Protein AF-A0A2Z3I239-F1 (afdb_monomer)

Secondary structure (DSSP, 8-state):
-HHHHHHHHHH-HHHHHHHHHHHHTTHHHHS-HHHHHHHHHHHHHHHHHHHHHHHHHH--HHHHHHHHHHHHHHHHHHHHHHHT-TTHHHHHHHHHHHHHHHHHHT---S--TTHHHHHHHHHHHHHHHHHHHHH--

Sequence (137 aa):
MISRLAAGLTRHPAMAGAVLSLLSLPVHLWLPEALSVQFAAVILGLVAGIYAGFALLDGRPRILAVEGLAALAFVVLALAGLAWSPWLIPAAYVLHGVWDLLHHRQISTKTPTWYPPMCAVYDWVFAAGLCALWMVR

Nearest PDB structures (foldseek):
  7m5t-assembly1_A  TM=5.442E-01  e=9.131E+00  synthetic construct
  7ew3-assembly1_R  TM=2.345E-01  e=1.238E+00  Homo sapiens
  7o40-assembly1_A  TM=3.273E-01  e=9.131E+00  Synechocystis sp. PCC 6803 substr. Kazusa
  7fiy-assembly1_R  TM=2.274E-01  e=5.271E+00  Homo sapiens

pLDDT: mean 92.74, std 8.38, range [62.53, 98.62]

Solvent-accessible surface area (backbone atoms only — not comparable to full-atom values): 6946 Å² total; per-residue (Å²): 110,71,69,59,52,53,56,47,36,60,74,39,19,46,59,52,12,44,52,52,25,65,65,53,53,61,57,46,77,79,38,58,68,71,56,33,51,51,51,53,29,50,52,51,38,56,59,36,45,49,52,32,52,33,19,63,75,54,64,47,68,69,50,34,52,53,30,42,52,51,25,50,50,47,38,51,36,24,51,47,12,74,75,76,40,62,68,40,35,39,51,43,29,42,53,46,23,52,51,23,50,40,43,74,74,74,48,91,61,76,59,62,86,35,49,36,55,12,48,22,35,20,24,44,53,33,21,53,49,51,51,58,57,62,73,77,106

Organism: NCBI:txid2201350

Mean predicted aligned error: 3.82 Å

Foldseek 3Di:
DVVVVLVVLVVCLLVLLLVVLVVPLVVLVPDDPLVSLVVLLVVQLVLLVVQCVLLVVQVDVVSNVVSVVSSVVSNVLSVCCNVPNSLSSLVSLQVVLVVLVCCQPPDDTPDDNSHSSNSSSNSNSNSVSVVVVVVVD

InterPro domains:
  IPR046052 Protein of unknown function DUF6010 [PF19473] (17-128)

Radius of gyration: 15.14 Å; Cα contacts (8 Å, |Δi|>4): 145; chains: 1; bounding box: 33×36×44 Å

Structure (mmCIF, N/CA/C/O backbone):
data_AF-A0A2Z3I239-F1
#
_entry.id   AF-A0A2Z3I239-F1
#
loop_
_atom_site.group_PDB
_atom_site.id
_atom_site.type_symbol
_atom_site.label_atom_id
_atom_site.label_alt_id
_atom_site.label_comp_id
_atom_site.label_asym_id
_atom_site.label_entity_id
_atom_site.label_seq_id
_atom_site.pdbx_PDB_ins_code
_atom_site.Cartn_x
_atom_site.Cartn_y
_atom_site.Cartn_z
_atom_site.occupancy
_atom_site.B_iso_or_equiv
_atom_site.auth_seq_id
_atom_site.auth_comp_id
_atom_site.auth_asym_id
_atom_site.auth_atom_id
_atom_site.pdbx_PDB_model_num
ATOM 1 N N . MET A 1 1 ? -8.912 24.040 8.411 1.00 62.53 1 MET A N 1
ATOM 2 C CA . MET A 1 1 ? -8.404 23.404 7.173 1.00 62.53 1 MET A CA 1
ATOM 3 C C . MET A 1 1 ? -8.560 21.883 7.217 1.00 62.53 1 MET A C 1
ATOM 5 O O . MET A 1 1 ? -9.296 21.354 6.396 1.00 62.53 1 MET A O 1
ATOM 9 N N . ILE A 1 2 ? -7.989 21.201 8.221 1.00 65.19 2 ILE A N 1
ATOM 10 C CA . ILE A 1 2 ? -8.063 19.733 8.401 1.00 65.19 2 ILE A CA 1
ATOM 11 C C . ILE A 1 2 ? -9.510 19.203 8.469 1.00 65.19 2 ILE A C 1
ATOM 13 O O . ILE A 1 2 ? -9.839 18.218 7.819 1.00 65.19 2 ILE A O 1
ATOM 17 N N . SER A 1 3 ? -10.411 19.901 9.167 1.00 67.06 3 SER A N 1
ATOM 18 C CA . SER A 1 3 ? -11.826 19.508 9.281 1.00 67.06 3 SER A CA 1
ATOM 19 C C . SER A 1 3 ? -12.599 19.538 7.955 1.00 67.06 3 SER A C 1
ATOM 21 O O . SER A 1 3 ? -13.487 18.718 7.745 1.00 67.06 3 SER A O 1
ATOM 23 N N . ARG A 1 4 ? -12.254 20.452 7.037 1.00 73.44 4 ARG A N 1
ATOM 24 C CA . ARG A 1 4 ? -12.884 20.537 5.707 1.00 73.44 4 ARG A CA 1
ATOM 25 C C . ARG A 1 4 ? -12.375 19.444 4.768 1.00 73.44 4 ARG A C 1
ATOM 27 O O . ARG A 1 4 ? -13.172 18.877 4.031 1.00 73.44 4 ARG A O 1
ATOM 34 N N . LEU A 1 5 ? -11.081 19.123 4.838 1.00 71.44 5 LEU A N 1
ATOM 35 C CA . LEU A 1 5 ? -10.486 17.989 4.122 1.00 71.44 5 LEU A CA 1
ATOM 36 C C . LEU A 1 5 ? -11.109 16.665 4.574 1.00 71.44 5 LEU A C 1
ATOM 38 O O . LEU A 1 5 ? -11.588 15.903 3.741 1.00 71.44 5 LEU A O 1
ATOM 42 N N . ALA A 1 6 ? -11.203 16.442 5.888 1.00 68.19 6 ALA A N 1
ATOM 43 C CA . ALA A 1 6 ? -11.863 15.263 6.443 1.00 68.19 6 ALA A CA 1
ATOM 44 C C . ALA A 1 6 ? -13.336 15.164 6.006 1.00 68.19 6 ALA A C 1
ATOM 46 O O . ALA A 1 6 ? -13.788 14.088 5.633 1.00 68.19 6 ALA A O 1
ATOM 47 N N . ALA A 1 7 ? -14.067 16.285 5.977 1.00 71.56 7 ALA A N 1
ATOM 48 C CA . ALA A 1 7 ? -15.451 16.323 5.503 1.00 71.56 7 ALA A CA 1
ATOM 49 C C . ALA A 1 7 ? -15.604 16.048 3.993 1.00 71.56 7 ALA A C 1
ATOM 51 O O . ALA A 1 7 ? -16.651 15.575 3.561 1.00 71.56 7 ALA A O 1
ATOM 52 N N . GLY A 1 8 ? -14.593 16.360 3.176 1.00 74.62 8 GLY A N 1
ATOM 53 C CA . GLY A 1 8 ? -14.569 15.998 1.756 1.00 74.62 8 GLY A CA 1
ATOM 54 C C . GLY A 1 8 ? -14.294 14.507 1.550 1.00 74.62 8 GLY A C 1
ATOM 55 O O . GLY A 1 8 ? -15.013 13.845 0.802 1.00 74.62 8 GLY A O 1
ATOM 56 N N . LEU A 1 9 ? -13.308 13.969 2.275 1.00 78.75 9 LEU A N 1
ATOM 57 C CA . LEU A 1 9 ? -12.940 12.549 2.239 1.00 78.75 9 LEU A CA 1
ATOM 58 C C . LEU A 1 9 ? -14.077 11.642 2.710 1.00 78.75 9 LEU A C 1
ATOM 60 O O . LEU A 1 9 ? -14.286 10.583 2.133 1.00 78.75 9 LEU A O 1
ATOM 64 N N . THR A 1 10 ? -14.854 12.058 3.711 1.00 79.06 10 THR A N 1
ATOM 65 C CA . THR A 1 10 ? -16.027 11.290 4.153 1.00 79.06 10 THR A CA 1
ATOM 66 C C . THR A 1 10 ? -17.149 11.259 3.127 1.00 79.06 10 THR A C 1
ATOM 68 O O . THR A 1 10 ? -17.864 10.264 3.057 1.00 79.06 10 THR A O 1
ATOM 71 N N . ARG A 1 11 ? -17.312 12.314 2.320 1.00 86.50 11 ARG A N 1
ATOM 72 C CA . ARG A 1 11 ? -18.352 12.365 1.281 1.00 86.50 11 ARG A CA 1
ATOM 73 C C . ARG A 1 11 ? -17.975 11.561 0.041 1.00 86.50 11 ARG A C 1
ATOM 75 O O . ARG A 1 11 ? -18.847 10.934 -0.551 1.00 86.50 11 ARG A O 1
ATOM 82 N N . HIS A 1 12 ? -16.699 11.573 -0.347 1.00 90.75 12 HIS A N 1
ATOM 83 C CA . HIS A 1 12 ? -16.230 10.928 -1.577 1.00 90.75 12 HIS A CA 1
ATOM 84 C C . HIS A 1 12 ? -14.909 10.157 -1.386 1.00 90.75 12 HIS A C 1
ATOM 86 O O . HIS A 1 12 ? -13.921 10.463 -2.060 1.00 90.75 12 HIS A O 1
ATOM 92 N N . PRO A 1 13 ? -14.868 9.138 -0.506 1.00 92.50 13 PRO A N 1
ATOM 93 C CA . PRO A 1 13 ? -13.629 8.422 -0.198 1.00 92.50 13 PRO A CA 1
ATOM 94 C C . PRO A 1 13 ? -13.060 7.700 -1.425 1.00 92.50 13 PRO A C 1
ATOM 96 O O . PRO A 1 13 ? -11.870 7.807 -1.706 1.00 92.50 13 PRO A O 1
ATOM 99 N N . ALA A 1 14 ? -13.920 7.052 -2.217 1.00 93.62 14 ALA A N 1
ATOM 100 C CA . ALA A 1 14 ? -13.519 6.358 -3.439 1.00 93.62 14 ALA A CA 1
ATOM 101 C C . ALA A 1 14 ? -12.888 7.305 -4.475 1.00 93.62 14 ALA A C 1
ATOM 103 O O . ALA A 1 14 ? -11.836 7.010 -5.036 1.00 93.62 14 ALA A O 1
ATOM 104 N N . MET A 1 15 ? -13.496 8.476 -4.700 1.00 94.25 15 MET A N 1
ATOM 105 C CA . MET A 1 15 ? -12.961 9.469 -5.638 1.00 94.25 15 MET A CA 1
ATOM 106 C C . MET A 1 15 ? -11.599 9.990 -5.178 1.00 94.25 15 MET A C 1
ATOM 108 O O . MET A 1 15 ? -10.706 10.167 -5.999 1.00 94.25 15 MET A O 1
ATOM 112 N N . ALA A 1 16 ? -11.418 10.197 -3.871 1.00 94.81 16 ALA A N 1
ATOM 113 C CA . ALA A 1 16 ? -10.127 10.591 -3.327 1.00 94.81 16 ALA A CA 1
ATOM 114 C C . ALA A 1 16 ? -9.049 9.525 -3.581 1.00 94.81 16 ALA A C 1
ATOM 116 O O . ALA A 1 16 ? -7.959 9.876 -4.020 1.00 94.81 16 ALA A O 1
ATOM 117 N N . GLY A 1 17 ? -9.365 8.239 -3.389 1.00 96.12 17 GLY A N 1
ATOM 118 C CA . GLY A 1 17 ? -8.441 7.134 -3.678 1.00 96.12 17 GLY A CA 1
ATOM 119 C C . GLY A 1 17 ? -8.059 7.057 -5.159 1.00 96.12 17 GLY A C 1
ATOM 120 O O . GLY A 1 17 ? -6.882 6.943 -5.504 1.00 96.12 17 GLY A O 1
ATOM 121 N N . ALA A 1 18 ? -9.040 7.222 -6.051 1.00 96.88 18 ALA A N 1
ATOM 122 C CA . ALA A 1 18 ? -8.802 7.279 -7.492 1.00 96.88 18 ALA A CA 1
ATOM 123 C C . ALA A 1 18 ? -7.918 8.477 -7.882 1.00 96.88 18 ALA A C 1
ATOM 125 O O . ALA A 1 18 ? -6.955 8.323 -8.624 1.00 96.88 18 ALA A O 1
ATOM 126 N N . VAL A 1 19 ? -8.189 9.671 -7.349 1.00 96.56 19 VAL A N 1
ATOM 127 C CA . VAL A 1 19 ? -7.361 10.857 -7.621 1.00 96.56 19 VAL A CA 1
ATOM 128 C C . VAL A 1 19 ? -5.936 10.656 -7.105 1.00 96.56 19 VAL A C 1
ATOM 130 O O . VAL A 1 19 ? -4.989 10.915 -7.838 1.00 96.56 19 VAL A O 1
ATOM 133 N N . LEU A 1 20 ? -5.761 10.160 -5.878 1.00 95.25 20 LEU A N 1
ATOM 134 C CA . LEU A 1 20 ? -4.436 9.937 -5.296 1.00 95.25 20 LEU A CA 1
ATOM 135 C C . LEU A 1 20 ? -3.615 8.919 -6.095 1.00 95.25 20 LEU A C 1
ATOM 137 O O . LEU A 1 20 ? -2.442 9.172 -6.358 1.00 95.25 20 LEU A O 1
ATOM 141 N N . SER A 1 21 ? -4.224 7.811 -6.521 1.00 96.69 21 SER A N 1
ATOM 142 C CA . SER A 1 21 ? -3.542 6.791 -7.331 1.00 96.69 21 SER A CA 1
ATOM 143 C C . SER A 1 21 ? -3.150 7.326 -8.709 1.00 96.69 21 SER A C 1
ATOM 145 O O . SER A 1 21 ? -2.013 7.141 -9.143 1.00 96.69 21 SER A O 1
ATOM 147 N N . LEU A 1 22 ? -4.040 8.070 -9.371 1.00 95.88 22 LEU A N 1
ATOM 148 C CA . LEU A 1 22 ? -3.751 8.715 -10.656 1.00 95.88 22 LEU A CA 1
ATOM 149 C C . LEU A 1 22 ? -2.679 9.806 -10.551 1.00 95.88 22 LEU A C 1
ATOM 151 O O . LEU A 1 22 ? -1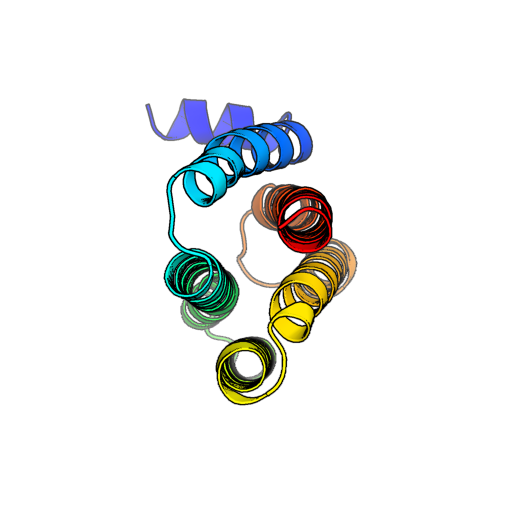.969 10.048 -11.523 1.00 95.88 22 LEU A O 1
ATOM 155 N N . LEU A 1 23 ? -2.538 10.453 -9.393 1.00 95.31 23 LEU A N 1
ATOM 156 C CA . LEU A 1 23 ? -1.468 11.419 -9.145 1.00 95.31 23 LEU A CA 1
ATOM 157 C C . LEU A 1 23 ? -0.122 10.744 -8.852 1.00 95.31 23 LEU A C 1
ATOM 159 O O . LEU A 1 23 ? 0.914 11.301 -9.211 1.00 95.31 23 LEU A O 1
ATOM 163 N N . SER A 1 24 ? -0.109 9.563 -8.223 1.00 94.50 24 SER A N 1
ATOM 164 C CA . SER A 1 24 ? 1.136 8.848 -7.913 1.00 94.50 24 SER A CA 1
ATOM 165 C C . S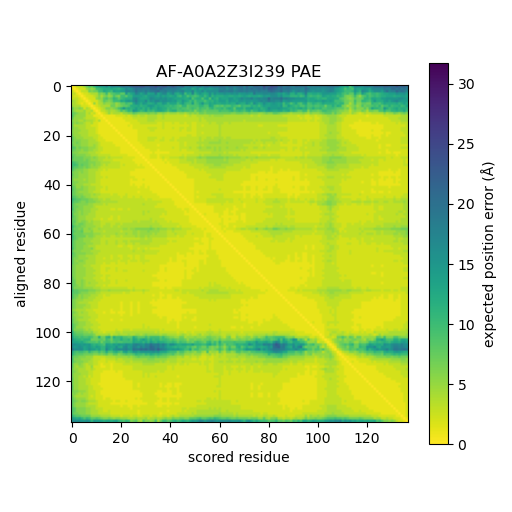ER A 1 24 ? 1.674 8.017 -9.080 1.00 94.50 24 SER A C 1
ATOM 167 O O . SER A 1 24 ? 2.889 7.910 -9.231 1.00 94.50 24 SER A O 1
ATOM 169 N N . LEU A 1 25 ? 0.811 7.458 -9.936 1.00 96.75 25 LEU A N 1
ATOM 170 C CA . LEU A 1 25 ? 1.220 6.605 -11.064 1.00 96.75 25 LEU A CA 1
ATOM 171 C C . LEU A 1 25 ? 2.223 7.256 -12.040 1.00 96.75 25 LEU A C 1
ATOM 173 O O . LEU A 1 25 ? 3.192 6.585 -12.400 1.00 96.75 25 LEU A O 1
ATOM 177 N N . PRO A 1 26 ? 2.076 8.534 -12.455 1.00 96.69 26 PRO A N 1
ATOM 178 C CA . PRO A 1 26 ? 2.999 9.166 -13.397 1.00 96.69 26 PRO A CA 1
ATOM 179 C C . PRO A 1 26 ? 4.456 9.183 -12.934 1.00 96.69 26 PRO A C 1
ATOM 181 O O . PRO A 1 26 ? 5.347 9.166 -13.776 1.00 96.69 26 PRO A O 1
ATOM 184 N N . VAL A 1 27 ? 4.718 9.137 -11.620 1.00 96.56 27 VAL A N 1
ATOM 185 C CA . VAL A 1 27 ? 6.085 9.048 -11.077 1.00 96.56 27 VAL A CA 1
ATOM 186 C C . VAL A 1 27 ? 6.843 7.865 -11.685 1.00 96.56 27 VAL A C 1
ATOM 188 O O . VAL A 1 27 ? 8.013 7.996 -12.042 1.00 96.56 27 VAL A O 1
ATOM 191 N N . HIS A 1 28 ? 6.166 6.735 -11.902 1.00 97.50 28 HIS A N 1
ATOM 192 C CA . HIS A 1 28 ? 6.769 5.535 -12.477 1.00 97.50 28 HIS A CA 1
ATOM 193 C C . HIS A 1 28 ? 7.236 5.733 -13.925 1.00 97.50 28 HIS A C 1
ATOM 195 O O . HIS A 1 28 ? 8.179 5.065 -14.345 1.00 97.50 28 HIS A O 1
ATOM 201 N N . LEU A 1 29 ? 6.661 6.685 -14.674 1.00 96.00 29 LEU A N 1
ATOM 202 C CA . LEU A 1 29 ? 7.075 6.992 -16.047 1.00 96.00 29 LEU A CA 1
ATOM 203 C C . LEU A 1 29 ? 8.482 7.595 -16.123 1.00 96.00 29 LEU A C 1
ATOM 205 O O . LEU A 1 29 ? 9.171 7.393 -17.120 1.00 96.00 29 LEU A O 1
ATOM 209 N N . TRP A 1 30 ? 8.931 8.273 -15.068 1.00 96.44 30 TRP A N 1
ATOM 210 C CA . TRP A 1 30 ? 10.251 8.911 -15.019 1.00 96.44 30 TRP A CA 1
ATOM 211 C C . TRP A 1 30 ? 11.294 8.102 -14.248 1.00 96.44 30 TRP A C 1
ATOM 213 O O . TRP A 1 30 ? 12.478 8.432 -14.285 1.00 96.44 30 TRP A O 1
ATOM 223 N N . LEU A 1 31 ? 10.876 7.040 -13.557 1.00 96.75 31 LEU A N 1
ATOM 224 C CA . LEU A 1 31 ? 11.784 6.167 -12.824 1.00 96.75 31 LEU A CA 1
ATOM 225 C C . LEU A 1 31 ? 12.336 5.051 -13.726 1.00 96.75 31 LEU A C 1
ATOM 227 O O . LEU A 1 31 ? 11.556 4.415 -14.449 1.00 96.75 31 LEU A O 1
ATOM 231 N N . PRO A 1 32 ? 13.645 4.738 -13.620 1.00 96.75 32 PRO A N 1
ATOM 232 C CA . PRO A 1 32 ? 14.186 3.454 -14.052 1.00 96.75 32 PRO A CA 1
ATOM 233 C C . PRO A 1 32 ? 13.377 2.301 -13.455 1.00 96.75 32 PRO A C 1
ATOM 235 O O . PRO A 1 32 ? 12.888 2.408 -12.329 1.00 96.75 32 PRO A O 1
ATOM 238 N N . GLU A 1 33 ? 13.262 1.190 -14.179 1.00 95.06 33 GLU A N 1
ATOM 239 C CA . GLU A 1 33 ? 12.404 0.061 -13.795 1.00 95.06 33 GLU A CA 1
ATOM 240 C C . GLU A 1 33 ? 12.662 -0.418 -12.359 1.00 95.06 33 GLU A C 1
ATOM 242 O O . GLU A 1 33 ? 11.736 -0.466 -11.549 1.00 95.06 33 GLU A O 1
ATOM 247 N N . ALA A 1 34 ? 13.929 -0.641 -11.997 1.00 96.44 34 ALA A N 1
ATOM 248 C CA . ALA A 1 34 ? 14.310 -1.062 -10.650 1.00 96.44 34 ALA A CA 1
ATOM 249 C C . ALA A 1 34 ? 13.845 -0.078 -9.558 1.00 96.44 34 ALA A C 1
ATOM 251 O O . ALA A 1 34 ? 13.339 -0.503 -8.520 1.00 96.44 34 ALA A O 1
ATOM 252 N N . LEU A 1 35 ? 13.959 1.235 -9.795 1.00 97.94 35 LEU A N 1
ATOM 253 C CA . LEU A 1 35 ? 13.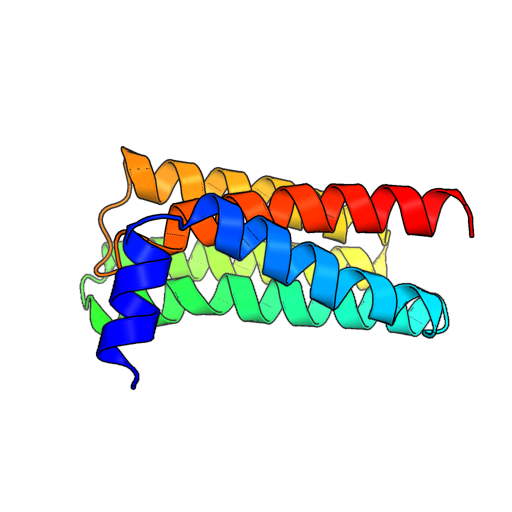489 2.254 -8.850 1.00 97.94 35 LEU A CA 1
ATOM 254 C C . LEU A 1 35 ? 11.962 2.341 -8.812 1.00 97.94 35 LEU A C 1
ATOM 256 O O . LEU A 1 35 ? 11.401 2.573 -7.749 1.00 97.94 35 LEU A O 1
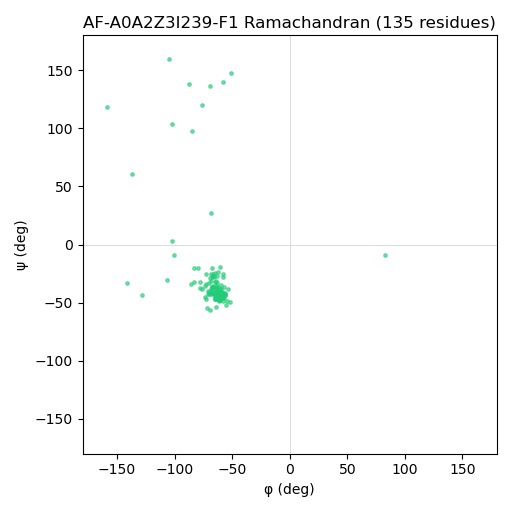ATOM 260 N N . SER A 1 36 ? 11.279 2.118 -9.937 1.00 98.12 36 SER A N 1
ATOM 261 C CA . SER A 1 36 ? 9.815 2.033 -9.992 1.00 98.12 36 SER A CA 1
ATOM 262 C C . SER A 1 36 ? 9.288 0.880 -9.125 1.00 98.12 36 SER A C 1
ATOM 264 O O . SER A 1 36 ? 8.348 1.073 -8.353 1.00 98.12 36 SER A O 1
ATOM 266 N N . VAL A 1 37 ? 9.914 -0.298 -9.209 1.00 98.38 37 VAL A N 1
ATOM 267 C CA . VAL A 1 37 ? 9.566 -1.468 -8.385 1.00 98.38 37 VAL A CA 1
ATOM 268 C C . VAL A 1 37 ? 9.848 -1.189 -6.903 1.00 98.38 37 VAL A C 1
ATOM 270 O O . VAL A 1 37 ? 8.978 -1.405 -6.059 1.00 98.38 37 VAL A O 1
ATOM 273 N N . GLN A 1 38 ? 11.024 -0.642 -6.575 1.00 98.44 38 GLN A N 1
ATOM 274 C CA . GLN A 1 38 ? 11.380 -0.268 -5.198 1.00 98.44 38 GLN A CA 1
ATOM 275 C C . GLN A 1 38 ? 10.425 0.772 -4.610 1.00 98.44 38 GLN A C 1
ATOM 277 O O . GLN A 1 38 ? 9.984 0.629 -3.471 1.00 98.44 38 GLN A O 1
ATOM 282 N N . PHE A 1 39 ? 10.065 1.791 -5.390 1.00 98.00 39 PHE A N 1
ATOM 283 C CA . PHE A 1 39 ? 9.124 2.823 -4.974 1.00 98.00 39 PHE A CA 1
ATOM 284 C C . PHE A 1 39 ? 7.756 2.221 -4.635 1.00 98.00 39 PHE A C 1
ATOM 286 O O . PHE A 1 39 ? 7.232 2.475 -3.552 1.00 98.00 39 PHE A O 1
ATOM 293 N N . ALA A 1 40 ? 7.215 1.358 -5.502 1.00 98.25 40 ALA A N 1
ATOM 294 C CA . ALA A 1 40 ? 5.951 0.670 -5.239 1.00 98.25 40 ALA A CA 1
ATOM 295 C C . ALA A 1 40 ? 6.019 -0.219 -3.980 1.00 98.25 40 ALA A C 1
ATOM 297 O O . ALA A 1 40 ? 5.099 -0.207 -3.168 1.00 98.25 40 ALA A O 1
ATOM 298 N N . ALA A 1 41 ? 7.123 -0.943 -3.767 1.00 98.50 41 ALA A N 1
ATOM 299 C CA . ALA A 1 41 ? 7.307 -1.774 -2.574 1.00 98.50 41 ALA A CA 1
ATOM 300 C C . ALA A 1 41 ? 7.347 -0.950 -1.273 1.00 98.50 41 ALA A C 1
ATOM 302 O O . ALA A 1 41 ? 6.758 -1.348 -0.267 1.00 98.50 41 ALA A O 1
ATOM 303 N N . VAL A 1 42 ?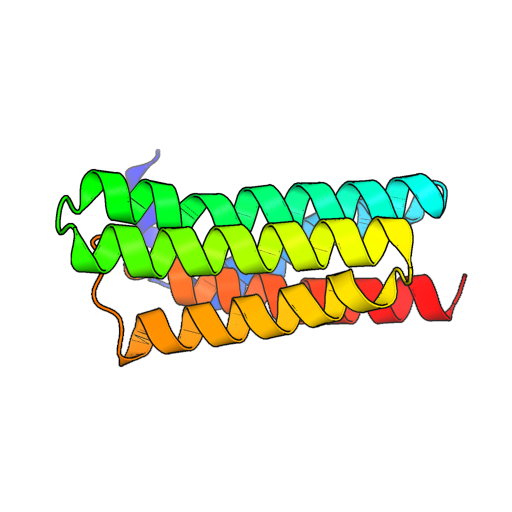 8.015 0.210 -1.287 1.00 97.94 42 VAL A N 1
ATOM 304 C CA . VAL A 1 42 ? 8.069 1.120 -0.130 1.00 97.94 42 VAL A CA 1
ATOM 305 C C . VAL A 1 42 ? 6.680 1.659 0.198 1.00 97.94 42 VAL A C 1
ATOM 307 O O . VAL A 1 42 ? 6.278 1.624 1.360 1.00 97.94 42 VAL A O 1
ATOM 310 N N . ILE A 1 43 ? 5.929 2.122 -0.806 1.00 96.88 43 ILE A N 1
ATOM 311 C CA . ILE A 1 43 ? 4.572 2.637 -0.590 1.00 96.88 43 ILE A CA 1
ATOM 312 C C . ILE A 1 43 ? 3.659 1.533 -0.038 1.00 96.88 43 ILE A C 1
ATOM 314 O O . ILE A 1 43 ? 2.936 1.791 0.920 1.00 96.88 43 ILE A O 1
ATOM 318 N N . LEU A 1 44 ? 3.738 0.301 -0.554 1.00 98.06 44 LEU A N 1
ATOM 319 C CA . LEU A 1 44 ? 2.988 -0.846 -0.028 1.00 98.06 44 LEU A CA 1
ATOM 320 C C . LEU A 1 44 ? 3.287 -1.095 1.460 1.00 98.06 44 LEU A C 1
ATOM 322 O O . LEU A 1 44 ? 2.366 -1.264 2.257 1.00 98.06 44 LEU A O 1
ATOM 326 N N . GLY A 1 45 ? 4.565 -1.068 1.855 1.00 96.62 45 GLY A N 1
ATOM 327 C CA . GLY A 1 45 ? 4.962 -1.214 3.258 1.00 96.62 45 GLY A CA 1
ATOM 328 C C . GLY A 1 45 ? 4.438 -0.085 4.153 1.00 96.62 45 GLY A C 1
ATOM 329 O O . GLY A 1 45 ? 3.968 -0.342 5.262 1.00 96.62 45 GLY A O 1
ATOM 330 N N . LEU A 1 46 ? 4.472 1.161 3.667 1.00 95.38 46 LEU A N 1
ATOM 331 C CA . LEU A 1 46 ? 3.928 2.316 4.390 1.00 95.38 46 LEU A CA 1
ATOM 332 C C . LEU A 1 46 ? 2.414 2.201 4.5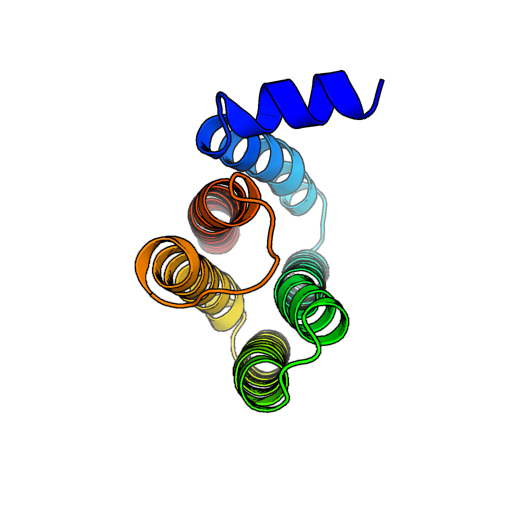86 1.00 95.38 46 LEU A C 1
ATOM 334 O O . LEU A 1 46 ? 1.934 2.428 5.695 1.00 95.38 46 LEU A O 1
ATOM 338 N N . VAL A 1 47 ? 1.678 1.827 3.537 1.00 92.88 47 VAL A N 1
ATOM 339 C CA . VAL A 1 47 ? 0.221 1.651 3.588 1.00 92.88 47 VAL A CA 1
ATOM 340 C C . VAL A 1 47 ? -0.157 0.535 4.567 1.00 92.88 47 VAL A C 1
ATOM 342 O O . VAL A 1 47 ? -0.984 0.759 5.451 1.00 92.88 47 VAL A O 1
ATOM 345 N N . ALA A 1 48 ? 0.531 -0.609 4.515 1.00 90.00 48 ALA A N 1
ATOM 346 C CA . ALA A 1 48 ? 0.309 -1.723 5.438 1.00 90.00 48 ALA A CA 1
ATOM 347 C C . ALA A 1 48 ? 0.543 -1.343 6.916 1.00 90.00 48 ALA A C 1
ATOM 349 O O . ALA A 1 48 ? -0.159 -1.811 7.815 1.00 90.00 48 ALA A O 1
ATOM 350 N N . GLY A 1 49 ? 1.505 -0.455 7.188 1.00 93.56 49 GLY A N 1
ATOM 351 C CA . GLY A 1 49 ? 1.793 0.030 8.540 1.00 93.56 49 GLY A CA 1
ATOM 352 C C . GLY A 1 49 ? 0.689 0.900 9.156 1.00 93.56 49 GLY A C 1
ATOM 353 O O . GLY A 1 49 ? 0.623 1.027 10.382 1.00 93.56 49 GLY A O 1
ATOM 354 N N . ILE A 1 50 ? -0.203 1.485 8.349 1.00 94.56 50 ILE A N 1
ATOM 355 C CA . ILE A 1 50 ? -1.233 2.412 8.841 1.00 94.56 50 ILE A CA 1
ATOM 356 C C . ILE A 1 50 ? -2.240 1.694 9.753 1.00 94.56 50 ILE A C 1
ATOM 358 O O . ILE A 1 50 ? -2.578 2.212 10.823 1.00 94.56 50 ILE A O 1
ATOM 362 N N . TYR A 1 51 ? -2.665 0.479 9.398 1.00 92.50 51 TYR A N 1
ATOM 363 C CA . TYR A 1 51 ? -3.575 -0.314 10.232 1.00 92.50 51 TYR A CA 1
ATOM 364 C C . TYR A 1 51 ? -2.938 -0.771 11.541 1.00 92.50 51 TYR A C 1
ATOM 366 O O . TYR A 1 51 ? -3.584 -0.694 12.587 1.00 92.50 51 TYR A O 1
ATOM 374 N N . ALA A 1 52 ? -1.654 -1.137 11.526 1.00 93.44 52 ALA A N 1
ATOM 375 C CA . ALA A 1 52 ? -0.914 -1.414 12.754 1.00 93.44 52 ALA A CA 1
ATOM 376 C C . ALA A 1 52 ? -0.891 -0.181 13.682 1.00 93.44 52 ALA A C 1
ATOM 378 O O . ALA A 1 52 ? -1.118 -0.306 14.887 1.00 93.44 52 ALA A O 1
ATOM 379 N N . GLY A 1 53 ? -0.718 1.023 13.125 1.00 94.12 53 GLY A N 1
ATOM 380 C CA . GLY A 1 53 ? -0.836 2.282 13.866 1.00 94.12 53 GLY A CA 1
ATOM 381 C C . GLY A 1 53 ? -2.221 2.482 14.491 1.00 94.12 53 GLY A C 1
ATOM 382 O O . GLY A 1 53 ? -2.334 2.794 15.678 1.00 94.12 53 GLY A O 1
ATOM 383 N N . PHE A 1 54 ? -3.293 2.242 13.732 1.00 93.38 54 PHE A N 1
ATOM 384 C CA . PHE A 1 54 ? -4.651 2.300 14.275 1.00 93.38 54 PHE A CA 1
ATOM 385 C C . PHE A 1 54 ? -4.913 1.236 15.344 1.00 93.38 54 PHE A C 1
ATOM 387 O O . PHE A 1 54 ? -5.604 1.524 16.319 1.00 93.38 54 PHE A O 1
ATOM 394 N N . ALA A 1 55 ? -4.345 0.040 15.210 1.00 93.69 55 ALA A N 1
ATOM 395 C CA . ALA A 1 55 ? -4.460 -1.016 16.206 1.00 93.69 55 ALA A CA 1
ATOM 396 C C . ALA A 1 55 ? -3.745 -0.670 17.521 1.00 93.69 55 ALA A C 1
ATOM 398 O O . ALA A 1 55 ? -4.264 -0.963 18.599 1.00 93.69 55 ALA A O 1
ATOM 399 N N . LEU A 1 56 ? -2.597 0.012 17.450 1.00 94.94 56 LEU A N 1
ATOM 400 C CA . LEU A 1 56 ? -1.915 0.551 18.630 1.00 94.94 56 LEU A CA 1
ATOM 401 C C . LEU A 1 56 ? -2.788 1.583 19.361 1.00 94.94 56 LEU A C 1
ATOM 403 O O . LEU A 1 56 ? -2.900 1.533 20.584 1.00 94.94 56 LEU A O 1
ATOM 407 N N . LEU A 1 57 ? -3.454 2.479 18.623 1.00 93.88 57 LEU A N 1
ATOM 408 C CA . LEU A 1 57 ? -4.404 3.455 19.187 1.00 93.88 57 LEU A CA 1
ATOM 409 C C . LEU A 1 57 ? -5.693 2.804 19.715 1.00 93.88 57 LEU A C 1
ATOM 411 O O . LEU A 1 57 ? -6.365 3.331 20.608 1.00 93.88 57 LEU A O 1
ATOM 415 N N . ASP A 1 58 ? -6.077 1.673 19.133 1.00 93.50 58 ASP A N 1
ATOM 416 C CA . ASP A 1 58 ? -7.228 0.888 19.550 1.00 93.50 58 ASP A CA 1
ATOM 417 C C . ASP A 1 58 ? -6.996 0.234 20.921 1.00 93.50 58 ASP A C 1
ATOM 419 O O . ASP A 1 58 ? -7.869 0.304 21.789 1.00 93.50 58 ASP A O 1
ATOM 423 N N . GLY A 1 59 ? -5.799 -0.319 21.136 1.00 93.00 59 GLY A N 1
ATOM 424 C CA . GLY A 1 59 ? -5.327 -0.847 22.419 1.00 93.00 59 GLY A CA 1
ATOM 425 C C . GLY A 1 59 ? -5.777 -2.277 22.739 1.00 93.00 59 GLY A C 1
ATOM 426 O O . GLY A 1 59 ? -5.279 -2.871 23.694 1.00 93.00 59 GLY A O 1
ATOM 427 N N . ARG A 1 60 ? -6.686 -2.875 21.955 1.00 94.69 60 ARG A N 1
ATOM 428 C CA . ARG A 1 60 ? -7.103 -4.277 22.137 1.00 94.69 60 ARG A CA 1
ATOM 429 C C . ARG A 1 60 ? -6.015 -5.234 21.611 1.00 94.69 60 ARG A C 1
ATOM 431 O O . ARG A 1 60 ? -5.770 -5.235 20.404 1.00 94.69 60 ARG A O 1
ATOM 438 N N . PRO A 1 61 ? -5.434 -6.134 22.438 1.00 94.69 61 PRO A N 1
ATOM 439 C CA . PRO A 1 61 ? -4.346 -7.030 22.013 1.00 94.69 61 PRO A CA 1
ATOM 440 C C . PRO A 1 61 ? -4.690 -7.911 20.810 1.00 94.69 61 PRO A C 1
ATOM 442 O O . PRO A 1 61 ? -3.856 -8.136 19.940 1.00 94.69 61 PRO A O 1
ATOM 445 N N . ARG A 1 62 ? -5.945 -8.371 20.724 1.00 93.69 62 ARG A N 1
ATOM 446 C CA . ARG A 1 62 ? -6.436 -9.152 19.580 1.00 93.69 62 ARG A CA 1
ATOM 447 C C . ARG A 1 62 ? -6.350 -8.366 18.270 1.00 93.69 62 ARG A C 1
ATOM 449 O O . ARG A 1 62 ? -5.971 -8.933 17.257 1.00 93.69 62 ARG A O 1
ATOM 456 N N . ILE A 1 63 ? -6.726 -7.089 18.290 1.00 93.06 63 ILE A N 1
ATOM 457 C CA . ILE A 1 63 ? -6.699 -6.228 17.103 1.00 93.06 63 ILE A CA 1
ATOM 458 C C . ILE A 1 63 ? -5.250 -5.934 16.710 1.00 93.06 63 ILE A C 1
ATOM 460 O O . ILE A 1 63 ? -4.902 -6.065 15.545 1.00 93.06 63 ILE A O 1
ATOM 464 N N . LEU A 1 64 ? -4.382 -5.658 17.689 1.00 94.38 64 LEU A N 1
ATOM 465 C CA . LEU A 1 64 ? -2.947 -5.487 17.449 1.00 94.38 64 LEU A CA 1
ATOM 466 C C . LEU A 1 64 ? -2.300 -6.724 16.816 1.00 94.38 64 LEU A C 1
ATOM 468 O O . LEU A 1 64 ? -1.508 -6.586 15.892 1.00 94.38 64 LEU A O 1
ATOM 472 N N . ALA A 1 65 ? -2.651 -7.925 17.281 1.00 95.69 65 ALA A N 1
ATOM 473 C CA . ALA A 1 65 ? -2.146 -9.161 16.695 1.00 95.69 65 ALA A CA 1
ATOM 474 C C . ALA A 1 65 ? -2.614 -9.337 15.241 1.00 95.69 65 ALA A C 1
ATOM 476 O O . ALA A 1 65 ? -1.810 -9.689 14.385 1.00 95.69 65 ALA A O 1
ATOM 477 N N . VAL A 1 66 ? -3.893 -9.069 14.956 1.00 94.56 66 VAL A N 1
ATOM 478 C CA . VAL A 1 66 ? -4.458 -9.188 13.603 1.00 94.56 66 VAL A CA 1
ATOM 479 C C . VAL A 1 66 ? -3.799 -8.196 12.642 1.00 94.56 66 VAL A C 1
ATOM 481 O O . VAL A 1 66 ? -3.243 -8.625 11.633 1.00 94.56 66 VAL A O 1
ATOM 484 N N . GLU A 1 67 ? -3.776 -6.904 12.978 1.00 95.12 67 GLU A N 1
ATOM 485 C CA . GLU A 1 67 ? -3.186 -5.885 12.098 1.00 95.12 67 GLU A CA 1
ATOM 486 C C . GLU A 1 67 ? -1.662 -5.998 12.012 1.00 95.12 67 GLU A C 1
ATOM 488 O O . GLU A 1 67 ? -1.080 -5.744 10.963 1.00 95.12 67 GLU A O 1
ATOM 493 N N . GLY A 1 68 ? -0.997 -6.423 13.089 1.00 95.88 68 GLY A N 1
ATOM 494 C CA . GLY A 1 68 ? 0.443 -6.674 13.084 1.00 95.88 68 GLY A CA 1
ATOM 495 C C . GLY A 1 68 ? 0.830 -7.832 12.163 1.00 95.88 68 GLY A C 1
ATOM 496 O O . GLY A 1 68 ? 1.796 -7.720 11.410 1.00 95.88 68 GLY A O 1
ATOM 497 N N . LEU A 1 69 ? 0.061 -8.927 12.179 1.00 96.75 69 LEU A N 1
ATOM 498 C CA . LEU A 1 69 ? 0.269 -10.055 11.268 1.00 96.75 69 LEU A CA 1
ATOM 499 C C . LEU A 1 69 ? -0.046 -9.681 9.816 1.00 96.75 69 LEU A C 1
ATOM 501 O O . LEU A 1 69 ? 0.713 -10.061 8.926 1.00 96.75 69 LEU A O 1
ATOM 505 N N . ALA A 1 70 ? -1.115 -8.916 9.575 1.00 95.88 70 ALA A N 1
ATOM 506 C CA . ALA A 1 70 ? -1.438 -8.412 8.242 1.00 95.88 70 ALA A CA 1
ATOM 507 C C . ALA A 1 70 ? -0.322 -7.499 7.708 1.00 95.88 70 ALA A C 1
ATOM 509 O O . ALA A 1 70 ? 0.183 -7.719 6.607 1.00 95.88 70 ALA A O 1
ATOM 510 N N . ALA A 1 71 ? 0.141 -6.541 8.518 1.00 97.06 71 ALA A N 1
ATOM 511 C CA . ALA A 1 71 ? 1.241 -5.653 8.155 1.00 97.06 71 ALA A CA 1
ATOM 512 C C . ALA A 1 71 ? 2.523 -6.435 7.833 1.00 97.06 71 ALA A C 1
ATOM 514 O O . ALA A 1 71 ? 3.157 -6.192 6.805 1.00 97.06 71 ALA A O 1
ATOM 515 N N . LEU A 1 72 ? 2.877 -7.422 8.665 1.00 98.00 72 LEU A N 1
ATOM 516 C CA . LEU A 1 72 ? 4.027 -8.289 8.414 1.00 98.00 72 LEU A CA 1
ATOM 517 C C . LEU A 1 72 ? 3.878 -9.071 7.101 1.00 98.00 72 LEU A C 1
ATOM 519 O O . LEU A 1 72 ? 4.837 -9.155 6.336 1.00 98.00 72 LEU A O 1
ATOM 523 N N . ALA A 1 73 ? 2.690 -9.609 6.812 1.00 98.19 73 ALA A N 1
ATOM 524 C CA . ALA A 1 73 ? 2.430 -10.335 5.572 1.00 98.19 73 ALA A CA 1
ATOM 525 C C . ALA A 1 73 ? 2.630 -9.447 4.331 1.00 98.19 73 ALA A C 1
ATOM 527 O O . ALA A 1 73 ? 3.289 -9.871 3.381 1.00 98.19 73 ALA A O 1
ATOM 528 N N . PHE A 1 74 ? 2.143 -8.202 4.346 1.00 98.38 74 PHE A N 1
ATOM 529 C CA . PHE A 1 74 ? 2.355 -7.264 3.238 1.00 98.38 74 PHE A CA 1
ATOM 530 C C . PHE A 1 74 ? 3.816 -6.837 3.087 1.00 98.38 74 PHE A C 1
ATOM 532 O O . PHE A 1 74 ? 4.300 -6.738 1.961 1.00 98.38 74 PHE A O 1
ATOM 539 N N . VAL A 1 75 ? 4.552 -6.656 4.188 1.00 98.25 75 VAL A N 1
ATOM 540 C CA . VAL A 1 75 ? 6.003 -6.407 4.135 1.00 98.25 75 VAL A CA 1
ATOM 541 C C . VAL A 1 75 ? 6.737 -7.597 3.517 1.00 98.25 75 VAL A C 1
ATOM 543 O O . VAL A 1 75 ? 7.587 -7.407 2.651 1.00 98.25 75 VAL A O 1
ATOM 546 N N . VAL A 1 76 ? 6.389 -8.828 3.901 1.00 98.56 76 VAL A N 1
ATOM 547 C CA . VAL A 1 76 ? 6.968 -10.039 3.301 1.00 98.56 76 VAL A CA 1
ATOM 548 C C . VAL A 1 76 ? 6.658 -10.112 1.806 1.00 98.56 76 VAL A C 1
ATOM 550 O O . VAL A 1 76 ? 7.562 -10.403 1.028 1.00 98.56 76 VAL A O 1
ATOM 553 N N . LEU A 1 77 ? 5.431 -9.799 1.380 1.00 98.56 77 LEU A N 1
ATOM 554 C CA . LEU A 1 77 ? 5.072 -9.751 -0.042 1.00 98.56 77 LEU A CA 1
ATOM 555 C C . LEU A 1 77 ? 5.834 -8.657 -0.803 1.00 98.56 77 LEU A C 1
ATOM 557 O O . LEU A 1 77 ? 6.289 -8.903 -1.918 1.00 98.56 77 LEU A O 1
ATOM 561 N N . ALA A 1 78 ? 6.027 -7.480 -0.201 1.00 98.44 78 ALA A N 1
ATOM 562 C CA . ALA A 1 78 ? 6.834 -6.409 -0.779 1.00 98.44 78 ALA A CA 1
ATOM 563 C C . ALA A 1 78 ? 8.293 -6.858 -0.976 1.00 98.44 78 ALA A C 1
ATOM 565 O O . ALA A 1 78 ? 8.844 -6.716 -2.067 1.00 98.44 78 ALA A O 1
ATOM 566 N N . LEU A 1 79 ? 8.903 -7.466 0.048 1.00 98.56 79 LEU A N 1
ATOM 567 C CA . LEU A 1 79 ? 10.272 -7.990 -0.015 1.00 98.56 79 LEU A CA 1
ATOM 568 C C . LEU A 1 79 ? 10.409 -9.138 -1.021 1.00 98.56 79 LEU A C 1
ATOM 570 O O . LEU A 1 79 ? 11.356 -9.156 -1.802 1.00 98.56 79 LEU A O 1
ATOM 574 N N . ALA A 1 80 ? 9.450 -10.063 -1.046 1.00 98.56 80 ALA A N 1
ATOM 575 C CA . ALA A 1 80 ? 9.377 -11.129 -2.041 1.00 98.56 80 ALA A CA 1
ATOM 576 C C . ALA A 1 80 ? 9.272 -10.558 -3.463 1.00 98.56 80 ALA A C 1
ATOM 578 O O . ALA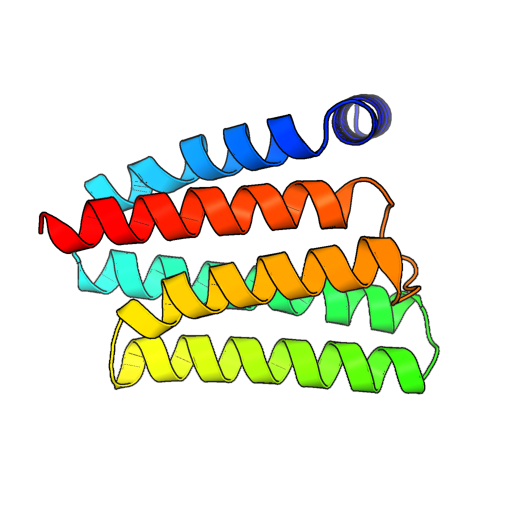 A 1 80 ? 9.903 -11.066 -4.391 1.00 98.56 80 ALA A O 1
ATOM 579 N N . GLY A 1 81 ? 8.523 -9.466 -3.627 1.00 98.44 81 GLY A N 1
ATOM 580 C CA . GLY A 1 81 ? 8.405 -8.764 -4.895 1.00 98.44 81 GLY A CA 1
ATOM 581 C C . GLY A 1 81 ? 9.713 -8.148 -5.380 1.00 98.44 81 GLY A C 1
ATOM 582 O O . GLY A 1 81 ? 10.026 -8.211 -6.566 1.00 98.44 81 GLY A O 1
ATOM 583 N N . LEU A 1 82 ? 10.516 -7.629 -4.452 1.00 98.38 82 LEU A N 1
ATOM 584 C CA . LEU A 1 82 ? 11.855 -7.117 -4.741 1.00 98.38 82 LEU A CA 1
ATOM 585 C C . LEU A 1 82 ? 12.873 -8.229 -5.015 1.00 98.38 82 LEU A C 1
ATOM 587 O O . LEU A 1 82 ? 13.774 -8.040 -5.827 1.00 98.38 82 LEU A O 1
ATOM 591 N N . ALA A 1 83 ? 12.756 -9.367 -4.329 1.00 98.31 83 ALA A N 1
ATOM 592 C CA . ALA A 1 83 ? 13.738 -10.444 -4.391 1.00 98.31 83 ALA A CA 1
ATOM 593 C C . ALA A 1 83 ? 13.513 -11.421 -5.553 1.00 98.31 83 ALA A C 1
ATOM 595 O O . ALA A 1 83 ? 14.481 -11.970 -6.078 1.00 98.31 83 ALA A O 1
ATOM 596 N N . TRP A 1 84 ? 12.255 -11.677 -5.928 1.00 98.06 84 TRP A N 1
ATOM 597 C CA . TRP A 1 84 ? 11.912 -12.789 -6.821 1.00 98.06 84 TRP A CA 1
ATOM 598 C C . TRP A 1 84 ? 11.059 -12.390 -8.020 1.00 98.06 84 TRP A C 1
ATOM 600 O O . TRP A 1 84 ? 11.311 -12.877 -9.120 1.00 98.06 84 TRP A O 1
ATOM 610 N N . SER A 1 85 ? 10.037 -11.550 -7.841 1.00 97.88 85 SER A N 1
ATOM 611 C CA . SER A 1 85 ? 9.170 -11.161 -8.957 1.00 97.88 85 SER A CA 1
ATOM 612 C C . SER A 1 85 ? 8.433 -9.850 -8.689 1.00 97.88 85 SER A C 1
ATOM 614 O O . SER A 1 85 ? 7.587 -9.823 -7.791 1.00 97.88 85 SER A O 1
ATOM 616 N N . PRO A 1 86 ? 8.641 -8.791 -9.497 1.00 97.62 86 PRO A N 1
ATOM 617 C CA . PRO A 1 86 ? 8.000 -7.497 -9.264 1.00 97.62 86 PRO A CA 1
ATOM 618 C C . PRO A 1 86 ? 6.470 -7.596 -9.254 1.00 97.62 86 PRO A C 1
ATOM 620 O O . PRO A 1 86 ? 5.820 -6.857 -8.521 1.00 97.62 86 PRO A O 1
ATOM 623 N N . TRP A 1 87 ? 5.889 -8.565 -9.971 1.00 98.31 87 TRP A N 1
ATOM 624 C CA . TRP A 1 87 ? 4.445 -8.821 -10.044 1.00 98.31 87 TRP A CA 1
ATOM 625 C C . TRP A 1 87 ? 3.787 -9.169 -8.703 1.00 98.31 87 TRP A C 1
ATOM 627 O O . TRP A 1 87 ? 2.575 -9.004 -8.558 1.00 98.31 87 TRP A O 1
ATOM 637 N N . LEU A 1 88 ? 4.562 -9.587 -7.697 1.00 98.50 88 LEU A N 1
ATOM 638 C CA . LEU A 1 88 ? 4.040 -9.788 -6.343 1.00 98.50 88 LEU A CA 1
ATOM 639 C C . LEU A 1 88 ? 3.602 -8.471 -5.686 1.00 98.50 88 LEU A C 1
ATOM 641 O O . LEU A 1 88 ? 2.711 -8.494 -4.845 1.00 98.50 88 LEU A O 1
ATOM 645 N N . ILE A 1 89 ? 4.165 -7.326 -6.085 1.00 98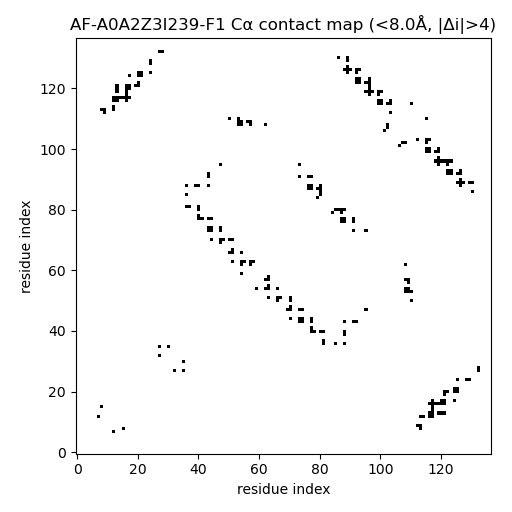.62 89 ILE A N 1
ATOM 646 C CA . ILE A 1 89 ? 3.814 -6.011 -5.531 1.00 98.62 89 ILE A CA 1
ATOM 647 C C . ILE A 1 89 ? 2.392 -5.581 -5.934 1.00 98.62 89 ILE A C 1
ATO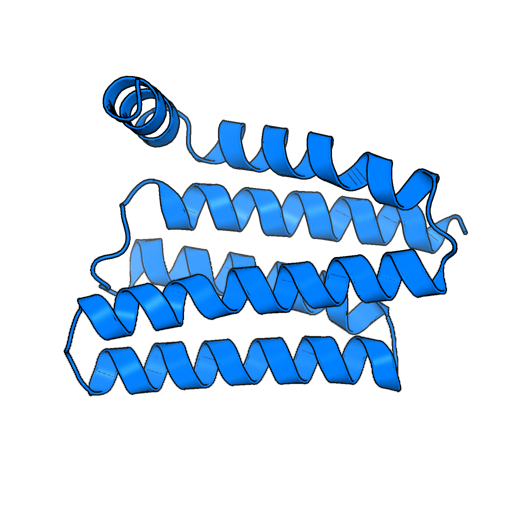M 649 O O . ILE A 1 89 ? 1.587 -5.343 -5.035 1.00 98.62 89 ILE A O 1
ATOM 653 N N . PRO A 1 90 ? 2.009 -5.505 -7.228 1.00 98.50 90 PRO A N 1
ATOM 654 C CA . PRO A 1 90 ? 0.637 -5.171 -7.603 1.00 98.50 90 PRO A CA 1
ATOM 655 C C . PRO A 1 90 ? -0.359 -6.230 -7.115 1.00 98.50 90 PRO A C 1
ATOM 657 O O . PRO A 1 90 ? -1.462 -5.873 -6.707 1.00 98.50 90 PRO A O 1
ATOM 660 N N . ALA A 1 91 ? 0.024 -7.513 -7.061 1.00 98.62 91 ALA A N 1
ATOM 661 C CA . ALA A 1 91 ? -0.810 -8.541 -6.436 1.00 98.62 91 ALA A CA 1
ATOM 662 C C . ALA A 1 91 ? -1.046 -8.262 -4.939 1.00 98.62 91 ALA A C 1
ATOM 664 O O . ALA A 1 91 ? -2.170 -8.387 -4.454 1.00 98.62 91 ALA A O 1
ATOM 665 N N . ALA A 1 92 ? -0.014 -7.835 -4.211 1.00 98.56 92 ALA A N 1
ATOM 666 C CA . ALA A 1 92 ? -0.123 -7.470 -2.805 1.00 98.56 92 ALA A CA 1
ATOM 667 C C . ALA A 1 92 ? -0.969 -6.210 -2.581 1.00 98.56 92 ALA A C 1
ATOM 669 O O . ALA A 1 92 ? -1.748 -6.191 -1.635 1.00 98.56 92 ALA A O 1
ATOM 670 N N . TYR A 1 93 ? -0.909 -5.213 -3.469 1.00 98.62 93 TYR A N 1
ATOM 671 C CA . TYR A 1 93 ? -1.858 -4.092 -3.452 1.00 98.62 93 TYR A CA 1
ATOM 672 C C . TYR A 1 93 ? -3.305 -4.572 -3.620 1.00 98.62 93 TYR A C 1
ATOM 674 O O . TYR A 1 93 ? -4.173 -4.188 -2.843 1.00 98.62 93 TYR A O 1
ATOM 682 N N . VAL A 1 94 ? -3.583 -5.475 -4.567 1.00 98.56 94 VAL A N 1
ATOM 683 C CA . VAL A 1 94 ? -4.937 -6.044 -4.716 1.00 98.56 94 VAL A CA 1
ATOM 684 C C . VAL A 1 94 ? -5.398 -6.727 -3.427 1.00 98.56 94 VAL A C 1
ATOM 686 O O . VAL A 1 94 ? -6.525 -6.496 -2.984 1.00 98.56 94 VAL A O 1
ATOM 689 N N . LEU A 1 95 ? -4.526 -7.531 -2.809 1.00 98.12 95 LEU A N 1
ATOM 690 C CA . LEU A 1 95 ? -4.805 -8.187 -1.530 1.00 98.12 95 LEU A CA 1
ATOM 691 C C . LEU A 1 95 ? -5.022 -7.180 -0.392 1.00 98.12 95 LEU A C 1
ATOM 693 O O . LEU A 1 95 ? -5.898 -7.402 0.443 1.00 98.12 95 LEU A O 1
ATOM 697 N N . HIS A 1 96 ? -4.284 -6.071 -0.375 1.00 97.75 96 HIS A N 1
ATOM 698 C CA . HIS A 1 96 ? -4.475 -4.998 0.597 1.00 97.75 96 HIS A CA 1
ATOM 699 C C . HIS A 1 96 ? -5.845 -4.328 0.427 1.00 97.75 96 HIS A C 1
ATOM 701 O O . HIS A 1 96 ? -6.610 -4.254 1.383 1.00 97.75 96 HIS A O 1
ATOM 707 N N . GLY A 1 97 ? -6.258 -4.001 -0.799 1.00 96.50 97 GLY A N 1
ATOM 708 C CA . GLY A 1 97 ? -7.602 -3.460 -1.020 1.00 96.50 97 GLY A CA 1
ATOM 709 C C . GLY A 1 97 ? -8.728 -4.441 -0.644 1.00 96.50 97 GLY A C 1
ATOM 710 O O . GLY A 1 97 ? -9.823 -4.033 -0.252 1.00 96.50 97 GLY A O 1
ATOM 711 N N . VAL A 1 98 ? -8.475 -5.756 -0.698 1.00 95.75 98 VAL A N 1
ATOM 712 C CA . VAL A 1 98 ? -9.396 -6.766 -0.141 1.00 95.75 98 VAL A CA 1
ATOM 713 C C . VAL A 1 98 ? -9.407 -6.723 1.392 1.00 95.75 98 VAL A C 1
ATOM 715 O O . VAL A 1 98 ? -10.487 -6.800 1.983 1.00 95.75 98 VAL A O 1
ATOM 718 N N . TRP A 1 99 ? -8.250 -6.562 2.040 1.00 94.88 99 TRP A N 1
ATOM 719 C CA . TRP A 1 99 ? -8.145 -6.351 3.490 1.00 94.88 99 TRP A CA 1
ATOM 720 C C . TRP A 1 99 ? -8.957 -5.129 3.947 1.00 94.88 99 TRP A C 1
ATOM 722 O O . TRP A 1 99 ? -9.744 -5.214 4.894 1.00 94.88 99 TRP A O 1
ATOM 732 N N . ASP A 1 100 ? -8.887 -4.030 3.199 1.00 93.38 100 ASP A N 1
ATOM 733 C CA . ASP A 1 100 ? -9.667 -2.818 3.455 1.00 93.38 100 ASP A CA 1
ATOM 734 C C . ASP A 1 100 ? -11.184 -3.059 3.394 1.00 93.38 100 ASP A C 1
ATOM 736 O O . ASP A 1 100 ? -11.955 -2.535 4.209 1.00 93.38 100 ASP A O 1
ATOM 740 N N . LEU A 1 101 ? -11.641 -3.899 2.459 1.00 88.81 101 LEU A N 1
ATOM 741 C CA . LEU A 1 101 ? -13.050 -4.278 2.366 1.00 88.81 101 LEU A CA 1
ATOM 742 C C . LEU A 1 101 ? -13.499 -5.112 3.578 1.00 88.81 101 LEU A C 1
ATOM 744 O O . LEU A 1 101 ? -14.636 -4.959 4.044 1.00 88.81 101 LEU A O 1
ATOM 748 N N . LEU A 1 102 ? -12.619 -5.965 4.113 1.00 87.38 102 LEU A N 1
ATOM 749 C CA . LEU A 1 102 ? -12.875 -6.705 5.351 1.00 87.38 102 LEU A CA 1
ATOM 750 C C . LEU A 1 102 ? -12.959 -5.762 6.555 1.00 87.38 102 LEU A C 1
ATOM 752 O O . LEU A 1 102 ? -13.844 -5.940 7.391 1.00 87.38 102 LEU A O 1
ATOM 756 N N . HIS A 1 103 ? -12.142 -4.709 6.621 1.00 79.88 103 HIS A N 1
ATOM 757 C CA . HIS A 1 103 ? -12.296 -3.649 7.625 1.00 79.88 103 HIS A CA 1
ATOM 758 C C . HIS A 1 103 ? -13.627 -2.919 7.531 1.00 79.88 103 HIS A C 1
ATOM 760 O O . HIS A 1 103 ? -14.268 -2.656 8.547 1.00 79.88 103 HIS A O 1
ATOM 766 N N . HIS A 1 104 ? -14.081 -2.623 6.315 1.00 73.62 104 HIS A N 1
ATOM 767 C CA . HIS A 1 104 ? -15.360 -1.951 6.134 1.00 73.62 104 HIS A CA 1
ATOM 768 C C . HIS A 1 104 ? -16.550 -2.802 6.613 1.00 73.62 104 HIS A C 1
ATOM 770 O O . HIS A 1 104 ? -17.551 -2.255 7.074 1.00 73.62 104 HIS A O 1
ATOM 776 N N . ARG A 1 105 ? -16.457 -4.136 6.511 1.00 71.00 105 ARG A N 1
ATOM 777 C CA . ARG A 1 105 ? -17.586 -5.045 6.770 1.00 71.00 105 ARG A CA 1
ATOM 778 C C . ARG A 1 105 ? -17.511 -5.828 8.082 1.00 71.00 105 ARG A C 1
ATOM 780 O O . ARG A 1 105 ? -18.558 -6.204 8.598 1.00 71.00 105 ARG A O 1
ATOM 787 N N . GLN A 1 106 ? -16.316 -6.153 8.575 1.00 68.94 106 GLN A N 1
ATOM 788 C CA . GLN A 1 106 ? -16.114 -7.234 9.553 1.00 68.94 106 GLN A CA 1
ATOM 789 C C . GLN A 1 106 ? -15.072 -6.922 10.640 1.00 68.94 106 GLN A C 1
ATOM 791 O O . GLN A 1 106 ? -15.235 -7.381 11.772 1.00 68.94 106 GLN A O 1
ATOM 796 N N . ILE A 1 107 ? -14.019 -6.152 10.344 1.00 71.12 107 ILE A N 1
ATOM 797 C CA . ILE A 1 107 ? -12.945 -5.856 11.307 1.00 71.12 107 ILE A CA 1
ATOM 798 C C . ILE A 1 107 ? -13.117 -4.445 11.877 1.00 71.12 107 ILE A C 1
ATOM 800 O O . ILE A 1 107 ? -12.794 -3.443 11.243 1.00 71.12 107 ILE A O 1
ATOM 804 N N . SER A 1 108 ? -13.607 -4.372 13.116 1.00 74.44 108 SER A N 1
ATOM 805 C CA . SER A 1 108 ? -13.788 -3.106 13.828 1.00 74.44 108 SER A CA 1
ATOM 806 C C . SER A 1 108 ? -12.499 -2.675 14.533 1.00 74.44 108 SER A C 1
ATOM 808 O O . SER A 1 108 ? -12.210 -3.118 15.645 1.00 74.44 108 SER A O 1
ATOM 810 N N . THR A 1 109 ? -11.755 -1.785 13.887 1.00 79.38 109 THR A N 1
ATOM 811 C CA . THR A 1 109 ? -10.653 -0.967 14.425 1.00 79.38 109 THR A CA 1
ATOM 812 C C . THR A 1 109 ? -11.119 0.479 14.608 1.00 79.38 109 THR A C 1
ATOM 814 O O . THR A 1 109 ? -12.045 0.920 13.927 1.00 79.38 109 THR A O 1
ATOM 817 N N . LYS A 1 110 ? -10.447 1.279 15.448 1.00 85.38 110 LYS A N 1
ATOM 818 C CA . LYS A 1 110 ? -10.650 2.751 15.529 1.00 85.38 110 LYS A CA 1
ATOM 819 C C . LYS A 1 110 ? -10.178 3.534 14.282 1.00 85.38 110 LYS A C 1
ATOM 821 O O . LYS A 1 110 ? -9.814 4.705 14.365 1.00 85.38 110 LYS A O 1
ATOM 826 N N . THR A 1 111 ? -10.181 2.898 13.120 1.00 88.19 111 THR A N 1
ATOM 827 C CA . THR A 1 111 ? -9.908 3.498 11.812 1.00 88.19 111 THR A CA 1
ATOM 828 C C . THR A 1 111 ? -11.046 4.441 11.404 1.00 88.19 111 THR A C 1
ATOM 830 O O . THR A 1 111 ? -12.214 4.063 11.536 1.00 88.19 111 THR A O 1
ATOM 833 N N . PRO A 1 112 ? -10.762 5.638 10.859 1.00 89.19 112 PRO A N 1
ATOM 834 C CA . PRO A 1 112 ? -11.793 6.511 10.309 1.00 89.19 112 PRO A CA 1
ATOM 835 C C . PRO A 1 112 ? -12.592 5.818 9.199 1.00 89.19 112 PRO A C 1
ATOM 837 O O . PRO A 1 112 ? -12.020 5.160 8.336 1.00 89.19 112 PRO A O 1
ATOM 840 N N . THR A 1 113 ? -13.910 6.016 9.166 1.00 88.31 113 THR A N 1
ATOM 841 C CA . THR A 1 113 ? -14.814 5.308 8.237 1.00 88.31 113 THR A CA 1
ATOM 842 C C . THR A 1 113 ? -14.547 5.586 6.757 1.00 88.31 113 THR A C 1
ATOM 844 O O . THR A 1 113 ? -14.890 4.770 5.907 1.00 88.31 113 THR A O 1
ATOM 847 N N . TRP A 1 114 ? -13.933 6.727 6.442 1.00 90.06 114 TRP A N 1
ATOM 848 C CA . TRP A 1 114 ? -13.562 7.109 5.081 1.00 90.06 114 TRP A CA 1
ATOM 849 C C . TRP A 1 114 ? -12.274 6.441 4.595 1.00 90.06 114 TRP A C 1
ATOM 851 O O . TRP A 1 114 ? -12.049 6.387 3.389 1.00 90.06 114 TRP A O 1
ATOM 861 N N . TYR A 1 115 ? -11.425 5.959 5.508 1.00 91.94 115 TYR A N 1
ATOM 862 C CA . TYR A 1 115 ? -10.086 5.490 5.170 1.00 91.94 115 TYR A CA 1
ATOM 863 C C . TYR A 1 115 ? -10.104 4.150 4.414 1.00 91.94 115 TYR A C 1
ATOM 865 O O . TYR A 1 115 ? -9.609 4.144 3.288 1.00 91.94 115 TYR A O 1
ATOM 873 N N . PRO A 1 116 ? -10.743 3.066 4.914 1.00 93.50 116 PRO A N 1
ATOM 874 C CA . PRO A 1 116 ? -10.774 1.794 4.189 1.00 93.50 116 PRO A CA 1
ATOM 875 C C . PRO A 1 116 ? -11.314 1.890 2.748 1.00 93.50 116 PRO A C 1
ATOM 877 O O . PRO A 1 116 ? -10.643 1.421 1.835 1.00 93.50 116 PRO A O 1
ATOM 880 N N . PRO A 1 117 ? -12.466 2.538 2.463 1.00 93.31 117 PRO A N 1
ATOM 881 C CA . PRO A 1 117 ? -12.949 2.628 1.082 1.00 93.31 117 PRO A CA 1
ATOM 882 C C . PRO A 1 117 ? -12.080 3.518 0.181 1.00 93.31 117 PRO A C 1
ATOM 884 O O . PRO A 1 117 ? -12.096 3.343 -1.034 1.00 93.31 117 PRO A O 1
ATOM 887 N N . MET A 1 118 ? -11.348 4.483 0.745 1.00 95.06 118 MET A N 1
ATOM 888 C CA . MET A 1 118 ? -10.397 5.298 -0.014 1.00 95.06 118 MET A CA 1
ATOM 889 C C . MET A 1 118 ? -9.157 4.478 -0.387 1.00 95.06 118 MET A C 1
ATOM 891 O O . MET A 1 118 ? -8.766 4.473 -1.554 1.00 95.06 118 MET A O 1
ATOM 895 N N . CYS A 1 119 ? -8.598 3.752 0.584 1.00 95.75 119 CYS A N 1
ATOM 896 C CA . CYS A 1 119 ? -7.417 2.908 0.418 1.00 95.75 119 CYS A CA 1
ATOM 897 C C . CYS A 1 119 ? -7.679 1.762 -0.571 1.00 95.75 119 CYS A C 1
ATOM 899 O O . CYS A 1 119 ? -6.947 1.636 -1.547 1.00 95.75 119 CYS A O 1
ATOM 901 N N . ALA A 1 120 ? -8.820 1.072 -0.457 1.00 96.56 120 ALA A N 1
ATOM 902 C CA . ALA A 1 120 ? -9.179 -0.003 -1.382 1.00 96.56 120 ALA A CA 1
ATOM 903 C C . ALA A 1 120 ? -9.189 0.450 -2.853 1.00 96.56 120 ALA A C 1
ATOM 905 O O . ALA A 1 120 ? -8.693 -0.245 -3.740 1.00 96.56 120 ALA A O 1
ATOM 906 N N . VAL A 1 121 ? -9.747 1.637 -3.124 1.00 97.44 121 VAL A N 1
ATOM 907 C CA . VAL A 1 121 ? -9.779 2.188 -4.486 1.00 97.44 121 VAL A CA 1
ATOM 908 C C . VAL A 1 121 ? -8.393 2.632 -4.936 1.00 97.44 121 VAL A C 1
ATOM 910 O O . VAL A 1 121 ? -8.042 2.394 -6.092 1.00 97.44 121 VAL A O 1
ATOM 913 N N . TYR A 1 122 ? -7.610 3.253 -4.049 1.00 97.62 122 TYR A N 1
ATOM 914 C CA . TYR A 1 122 ? -6.218 3.582 -4.344 1.00 97.62 122 TYR A CA 1
ATOM 915 C C . TYR A 1 122 ? -5.456 2.325 -4.768 1.00 97.62 122 TYR A C 1
ATOM 917 O O . TYR A 1 122 ? -4.889 2.309 -5.855 1.00 97.62 122 TYR A O 1
ATOM 925 N N . ASP A 1 123 ? -5.517 1.262 -3.971 1.00 98.00 123 ASP A N 1
ATOM 926 C CA . ASP A 1 123 ? -4.754 0.040 -4.193 1.00 98.00 123 ASP A CA 1
ATOM 927 C C . ASP A 1 123 ? -5.098 -0.637 -5.514 1.00 98.00 123 ASP A C 1
ATOM 929 O O . ASP A 1 123 ? -4.206 -1.040 -6.256 1.00 98.00 123 ASP A O 1
ATOM 933 N N . TRP A 1 124 ? -6.385 -0.744 -5.849 1.00 98.56 124 TRP A N 1
ATOM 934 C CA . TRP A 1 124 ? -6.804 -1.407 -7.083 1.00 98.56 124 TRP A CA 1
ATOM 935 C C . TRP A 1 124 ? -6.461 -0.596 -8.329 1.00 98.56 124 TRP A C 1
ATOM 937 O O . TRP A 1 124 ? -5.979 -1.164 -9.311 1.00 98.56 124 TRP A O 1
ATOM 947 N N . VAL A 1 125 ? -6.671 0.724 -8.300 1.00 98.50 125 VAL A N 1
ATOM 948 C CA . VAL A 1 125 ? -6.308 1.593 -9.430 1.00 98.50 125 VAL A CA 1
ATOM 949 C C . VAL A 1 125 ? -4.790 1.655 -9.583 1.00 98.50 125 VAL A C 1
ATOM 951 O O . VAL A 1 125 ? -4.281 1.557 -10.700 1.00 98.50 125 VAL A O 1
ATOM 954 N N . PHE A 1 126 ? -4.058 1.759 -8.474 1.00 98.38 126 PHE A N 1
ATOM 955 C CA . PHE A 1 126 ? -2.601 1.783 -8.472 1.00 98.38 126 PHE A CA 1
ATOM 956 C C . PHE A 1 126 ? -2.026 0.451 -8.965 1.00 98.38 126 PHE A C 1
ATOM 958 O O . PHE A 1 126 ? -1.202 0.459 -9.873 1.00 98.38 126 PHE A O 1
ATOM 965 N N . ALA A 1 127 ? -2.522 -0.693 -8.483 1.00 98.56 127 ALA A N 1
ATOM 966 C CA . ALA A 1 127 ? -2.115 -2.015 -8.963 1.00 98.56 127 ALA A CA 1
ATOM 967 C C . ALA A 1 127 ? -2.374 -2.196 -10.465 1.00 98.56 127 ALA A C 1
ATOM 969 O O . ALA A 1 127 ? -1.486 -2.643 -11.189 1.00 98.56 127 ALA A O 1
ATOM 970 N N . ALA A 1 128 ? -3.561 -1.816 -10.951 1.00 98.50 128 ALA A N 1
ATOM 971 C CA . ALA A 1 128 ? -3.888 -1.885 -12.374 1.00 98.50 128 ALA A CA 1
ATOM 972 C C . ALA A 1 128 ? -2.959 -0.994 -13.216 1.00 98.50 128 ALA A C 1
ATOM 974 O O . ALA A 1 128 ? -2.475 -1.421 -14.265 1.00 98.50 128 ALA A O 1
ATOM 975 N N . GLY A 1 129 ? -2.666 0.218 -12.736 1.00 98.06 129 GLY A N 1
ATOM 976 C CA . GLY A 1 129 ? -1.732 1.138 -13.378 1.00 98.06 129 GLY A CA 1
ATOM 977 C C . GLY A 1 129 ? -0.298 0.609 -13.405 1.00 98.06 129 GLY A C 1
ATOM 978 O O . GLY A 1 129 ? 0.333 0.645 -14.457 1.00 98.06 129 GLY A O 1
ATOM 979 N N . LEU A 1 130 ? 0.203 0.061 -12.293 1.00 98.19 130 LEU A N 1
ATOM 980 C CA . LEU A 1 130 ? 1.517 -0.588 -12.240 1.00 98.19 130 LEU A CA 1
ATOM 981 C C . LEU A 1 130 ? 1.594 -1.748 -13.234 1.00 98.19 130 LEU A C 1
ATOM 983 O O . LEU A 1 130 ? 2.546 -1.816 -14.006 1.00 98.19 130 LEU A O 1
ATOM 987 N N . CYS A 1 131 ? 0.570 -2.607 -13.277 1.00 98.06 131 CYS A N 1
ATOM 988 C CA . CYS A 1 131 ? 0.514 -3.700 -14.242 1.00 98.06 131 CYS A CA 1
ATOM 989 C C . CYS A 1 131 ? 0.582 -3.190 -15.683 1.00 98.06 131 CYS A C 1
ATOM 991 O O . CYS A 1 131 ? 1.399 -3.674 -16.460 1.00 98.06 131 CYS A O 1
ATOM 993 N N . ALA A 1 132 ? -0.228 -2.188 -16.032 1.00 97.31 132 ALA A N 1
ATOM 994 C CA . ALA A 1 132 ? -0.221 -1.610 -17.372 1.00 97.31 132 ALA A CA 1
ATOM 995 C C . ALA A 1 132 ? 1.149 -1.014 -17.737 1.00 97.31 132 ALA A C 1
ATOM 997 O O . ALA A 1 132 ? 1.640 -1.242 -18.839 1.00 97.31 132 ALA A O 1
ATOM 998 N N . LEU A 1 133 ? 1.782 -0.286 -16.812 1.00 96.56 133 LEU A N 1
ATOM 999 C CA . LEU A 1 133 ? 3.080 0.355 -17.027 1.00 96.56 133 LEU A CA 1
ATOM 1000 C C . LEU A 1 133 ? 4.230 -0.646 -17.157 1.00 96.56 133 LEU A C 1
ATOM 1002 O O . LEU A 1 133 ? 5.136 -0.421 -17.954 1.00 96.56 133 LEU A O 1
ATOM 1006 N N . TRP A 1 134 ? 4.220 -1.724 -16.375 1.00 96.31 134 TRP A N 1
ATOM 1007 C CA . TRP A 1 134 ? 5.287 -2.727 -16.389 1.00 96.31 134 TRP A CA 1
ATOM 1008 C C . TRP A 1 134 ? 5.121 -3.759 -17.506 1.00 96.31 134 TRP A C 1
ATOM 1010 O O . TRP A 1 134 ? 6.097 -4.384 -17.886 1.00 96.31 134 TRP A O 1
ATOM 1020 N N . MET A 1 135 ? 3.917 -3.932 -18.064 1.00 94.88 135 MET A N 1
ATOM 1021 C CA . MET A 1 135 ? 3.709 -4.792 -19.239 1.00 94.88 135 MET A CA 1
ATOM 1022 C C . MET A 1 135 ? 4.256 -4.188 -20.538 1.00 94.88 135 MET A C 1
ATOM 1024 O O . MET A 1 135 ? 4.517 -4.924 -21.484 1.00 94.88 135 MET A O 1
ATOM 1028 N N . VAL A 1 136 ? 4.365 -2.858 -20.614 1.00 91.69 136 VAL A N 1
ATOM 1029 C CA . VAL A 1 136 ? 4.792 -2.137 -21.828 1.00 91.69 136 VAL A CA 1
ATOM 1030 C C . VAL A 1 136 ? 6.248 -1.665 -21.781 1.00 91.69 136 VAL A C 1
ATOM 1032 O O . VAL A 1 136 ? 6.685 -0.965 -22.695 1.00 91.69 136 VAL A O 1
ATOM 1035 N N . ARG A 1 137 ? 6.970 -1.993 -20.709 1.00 84.00 137 ARG A N 1
ATOM 1036 C CA . ARG A 1 137 ? 8.391 -1.690 -20.514 1.00 84.00 137 ARG A CA 1
ATOM 1037 C C . ARG A 1 137 ? 9.214 -2.954 -20.684 1.00 84.00 137 ARG A C 1
ATOM 1039 O O . ARG A 1 137 ? 10.314 -2.818 -21.258 1.00 84.00 137 ARG A O 1
#